Protein AF-A0A8J7EW42-F1 (afdb_monomer)

Nearest PDB structures (foldseek):
  3hhg-assembly1_D  TM=4.498E-01  e=1.219E+00  Neisseria meningitidis serogroup B
  3fzv-assembly1_D  TM=4.954E-01  e=1.942E+00  Pseudomonas aeruginosa PAO1
  9f14-assembly1_A  TM=4.252E-01  e=2.371E+00  Klebsiella aerogenes

pLDDT: mean 79.99, std 15.06, range [45.47, 96.44]

Solvent-accessible surface area (backbone atoms only — not comparable to full-atom values): 6664 Å² total; per-residue (Å²): 137,88,84,80,93,79,85,86,81,84,78,79,79,78,72,77,62,63,64,55,55,56,52,50,64,54,47,54,58,51,54,50,52,51,54,52,51,59,70,68,69,61,72,55,47,78,39,38,33,44,69,36,57,81,49,44,73,67,44,49,66,53,50,55,53,49,32,72,75,35,76,49,43,40,79,44,54,41,52,83,73,66,82,50,92,25,79,46,72,68,52,48,50,51,53,46,52,52,27,42,76,71,74,55,56,63,77,38,114

Radius of gyration: 32.05 Å; Cα contacts (8 Å, |Δi|>4): 81; chains: 1; bounding box: 70×50×89 Å

Structure (mmCIF, N/CA/C/O backbone):
data_AF-A0A8J7EW42-F1
#
_entry.id   AF-A0A8J7EW42-F1
#
loop_
_atom_site.group_PDB
_atom_site.id
_atom_site.type_symbol
_atom_site.label_atom_id
_atom_site.label_alt_id
_atom_site.label_comp_id
_atom_site.label_asym_id
_atom_site.label_entity_id
_atom_site.label_seq_id
_atom_site.pdbx_PDB_ins_code
_atom_site.Cartn_x
_atom_site.Cartn_y
_atom_site.Cartn_z
_atom_site.occupancy
_atom_site.B_iso_or_equiv
_atom_site.auth_seq_id
_atom_site.auth_comp_id
_atom_site.auth_asym_id
_atom_site.auth_atom_id
_atom_site.pdbx_PDB_model_num
ATOM 1 N N . MET A 1 1 ? -54.937 32.436 71.302 1.00 48.06 1 MET A N 1
ATOM 2 C CA . MET A 1 1 ? -55.699 32.211 70.056 1.00 48.06 1 MET A CA 1
ATOM 3 C C . MET A 1 1 ? -54.937 32.926 68.952 1.00 48.06 1 MET A C 1
ATOM 5 O O . MET A 1 1 ? -54.630 34.089 69.142 1.00 48.06 1 MET A O 1
ATOM 9 N N . MET A 1 2 ? -54.611 32.206 67.874 1.00 45.47 2 MET A N 1
ATOM 10 C CA . MET A 1 2 ? -53.979 32.681 66.629 1.00 45.47 2 MET A CA 1
ATOM 11 C C . MET A 1 2 ? -52.513 33.145 66.690 1.00 45.47 2 MET A C 1
ATOM 13 O O . MET A 1 2 ? -52.233 34.325 66.834 1.00 45.47 2 MET A O 1
ATOM 17 N N . GLU A 1 3 ? -51.589 32.225 66.394 1.00 45.66 3 GLU A N 1
ATOM 18 C CA . GLU A 1 3 ? -50.329 32.577 65.726 1.00 45.66 3 GLU A CA 1
ATOM 19 C C . GLU A 1 3 ? -50.176 31.698 64.475 1.00 45.66 3 GLU A C 1
ATOM 21 O O . GLU A 1 3 ? -50.164 30.467 64.533 1.00 45.66 3 GLU A O 1
ATOM 26 N N . ASN A 1 4 ? -50.231 32.353 63.315 1.00 53.38 4 ASN A N 1
ATOM 27 C CA . ASN A 1 4 ? -50.565 31.769 62.020 1.00 53.38 4 ASN A CA 1
ATOM 28 C C . ASN A 1 4 ? -49.310 31.663 61.124 1.00 53.38 4 ASN A C 1
ATOM 30 O O . ASN A 1 4 ? -48.813 32.641 60.580 1.00 53.38 4 ASN A O 1
ATOM 34 N N . ARG A 1 5 ? -48.843 30.429 60.918 1.00 56.69 5 ARG A N 1
ATOM 35 C CA . ARG A 1 5 ? -48.847 29.758 59.600 1.00 56.69 5 ARG A CA 1
ATOM 36 C C . ARG A 1 5 ? -48.187 30.414 58.365 1.00 56.69 5 ARG A C 1
ATOM 38 O O . ARG A 1 5 ? -48.632 30.131 57.257 1.00 56.69 5 ARG A O 1
ATOM 45 N N . HIS A 1 6 ? -47.094 31.175 58.481 1.00 52.81 6 HIS A N 1
ATOM 46 C CA . HIS A 1 6 ? -46.461 31.785 57.287 1.00 52.81 6 HIS A CA 1
ATOM 47 C C . HIS A 1 6 ? -45.041 31.346 56.894 1.00 52.81 6 HIS A C 1
ATOM 49 O O . HIS A 1 6 ? -44.479 31.919 55.964 1.00 52.81 6 HIS A O 1
ATOM 55 N N . ARG A 1 7 ? -44.452 30.303 57.497 1.00 51.31 7 ARG A N 1
ATOM 56 C CA . ARG A 1 7 ? -43.001 30.054 57.331 1.00 51.31 7 ARG A CA 1
ATOM 57 C C . ARG A 1 7 ? -42.541 28.811 56.555 1.00 51.31 7 ARG A C 1
ATOM 59 O O . ARG A 1 7 ? -41.350 28.529 56.575 1.00 51.31 7 ARG A O 1
ATOM 66 N N . SER A 1 8 ? -43.413 28.098 55.837 1.00 52.38 8 SER A N 1
ATOM 67 C CA . SER A 1 8 ? -43.053 26.762 55.302 1.00 52.38 8 SER A CA 1
ATOM 68 C C . SER A 1 8 ? -43.078 26.586 53.778 1.00 52.38 8 SER A C 1
ATOM 70 O O . SER A 1 8 ? -43.232 25.458 53.320 1.00 52.38 8 SER A O 1
ATOM 72 N N . ARG A 1 9 ? -42.946 27.639 52.955 1.00 52.09 9 ARG A N 1
ATOM 73 C CA . ARG A 1 9 ? -43.036 27.478 51.481 1.00 52.09 9 ARG A CA 1
ATOM 74 C C . ARG A 1 9 ? -41.822 27.884 50.642 1.00 52.09 9 ARG A C 1
ATOM 76 O O . ARG A 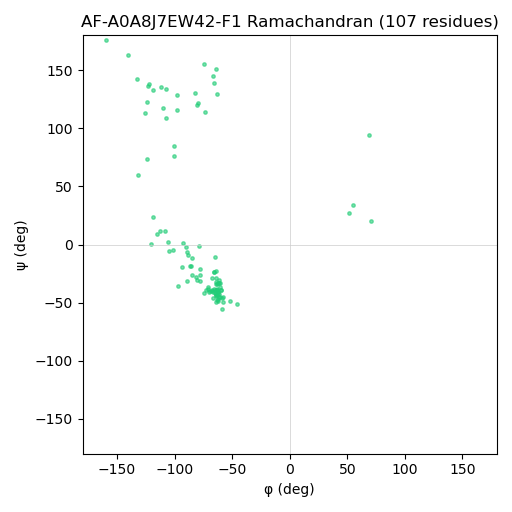1 9 ? -41.868 27.695 49.434 1.00 52.09 9 ARG A O 1
ATOM 83 N N . THR A 1 10 ? -40.722 28.358 51.220 1.00 50.91 10 THR A N 1
ATOM 84 C CA . THR A 1 10 ? -39.614 28.924 50.418 1.00 50.91 10 THR A CA 1
ATOM 85 C C . THR A 1 10 ? -38.358 28.057 50.274 1.00 50.91 10 THR A C 1
ATOM 87 O O . THR A 1 10 ? -37.432 28.486 49.600 1.00 50.91 10 THR A O 1
ATOM 90 N N . ILE A 1 11 ? -38.298 26.833 50.817 1.00 51.31 11 ILE A N 1
ATOM 91 C CA . ILE A 1 11 ? -37.043 26.035 50.818 1.00 51.31 11 ILE A CA 1
ATOM 92 C C . ILE A 1 11 ? -37.037 24.880 49.789 1.00 51.31 11 ILE A C 1
ATOM 94 O O . ILE A 1 11 ? -36.014 24.239 49.564 1.00 51.31 11 ILE A O 1
ATOM 98 N N . GLN A 1 12 ? -38.141 24.605 49.088 1.00 51.78 12 GLN A N 1
ATOM 99 C CA . GLN A 1 12 ? -38.255 23.372 48.289 1.00 51.78 12 GLN A CA 1
ATOM 100 C C . GLN A 1 12 ? -37.786 23.444 46.823 1.00 51.78 12 GLN A C 1
ATOM 102 O O . GLN A 1 12 ? -37.786 22.420 46.142 1.00 51.78 12 GLN A O 1
ATOM 107 N N . SER A 1 13 ? -37.339 24.594 46.314 1.00 50.38 13 SER A N 1
ATOM 108 C CA . SER A 1 13 ? -36.933 24.738 44.903 1.00 50.38 13 SER A CA 1
ATOM 109 C C . SER A 1 13 ? -35.452 24.434 44.617 1.00 50.38 13 SER A C 1
ATOM 111 O O . SER A 1 13 ? -35.065 24.355 43.454 1.00 50.38 13 SER A O 1
ATOM 113 N N . GLY A 1 14 ? -34.617 24.193 45.636 1.00 49.22 14 GLY A N 1
ATOM 114 C CA . GLY A 1 14 ? -33.166 24.005 45.464 1.00 49.22 14 GLY A CA 1
ATOM 115 C C . GLY A 1 14 ? -32.690 22.588 45.099 1.00 49.22 14 GLY A C 1
ATOM 116 O O . GLY A 1 14 ? -31.528 22.411 44.744 1.00 49.22 14 GLY A O 1
ATOM 117 N N . CYS A 1 15 ? -33.546 21.560 45.176 1.00 49.69 15 CYS A N 1
ATOM 118 C CA . CYS A 1 15 ? -33.122 20.153 45.041 1.00 49.69 15 CYS A CA 1
ATOM 119 C C . CYS A 1 15 ? -33.535 19.451 43.735 1.00 49.69 15 CYS A C 1
ATOM 121 O O . CYS A 1 15 ? -33.365 18.239 43.629 1.00 49.69 15 CYS A O 1
ATOM 123 N N . LYS A 1 16 ? -34.032 20.167 42.716 1.00 54.69 16 LYS A N 1
ATOM 124 C CA . LYS A 1 16 ? -34.462 19.533 41.451 1.00 54.69 16 LYS A CA 1
ATOM 125 C C . LYS A 1 16 ? -33.334 19.339 40.419 1.00 54.69 16 LYS A C 1
ATOM 127 O O . LYS A 1 16 ? -33.443 18.463 39.569 1.00 54.69 16 LYS A O 1
ATOM 132 N N . ASN A 1 17 ? -32.209 20.053 40.548 1.00 56.84 17 ASN A N 1
ATOM 133 C CA . ASN A 1 17 ? -31.119 20.025 39.552 1.00 56.84 17 ASN A CA 1
ATOM 134 C C . ASN A 1 17 ? -29.908 19.149 39.934 1.00 56.84 17 ASN A C 1
ATOM 136 O O . ASN A 1 17 ? -29.001 18.963 39.126 1.00 56.84 17 ASN A O 1
ATOM 140 N N . ARG A 1 18 ? -29.870 18.568 41.142 1.00 59.78 18 ARG A N 1
ATOM 141 C CA . ARG A 1 18 ? -28.687 17.826 41.632 1.00 59.78 18 ARG A CA 1
ATOM 142 C C . ARG A 1 18 ? -28.556 16.415 41.041 1.00 59.78 18 ARG A C 1
ATOM 144 O O . ARG A 1 18 ? -27.445 15.906 40.922 1.00 59.78 18 ARG A O 1
ATOM 151 N N . GLY A 1 19 ? -29.674 15.801 40.641 1.00 64.94 19 GLY A N 1
ATOM 152 C CA . GLY A 1 19 ? -29.685 14.503 39.952 1.00 64.94 19 GLY A CA 1
ATOM 153 C C . GLY A 1 19 ? -29.146 14.586 38.522 1.00 64.94 19 GLY A C 1
ATOM 154 O O . GLY A 1 19 ? -28.400 13.710 38.096 1.00 64.94 19 GLY A O 1
ATOM 155 N N . TRP A 1 20 ? -29.439 15.684 37.820 1.00 70.06 20 TRP A N 1
ATOM 156 C CA . TRP A 1 20 ? -28.979 15.915 36.448 1.00 70.06 20 TRP A CA 1
ATOM 157 C C . TRP A 1 20 ? -27.461 16.074 36.356 1.00 70.06 20 TRP A C 1
ATOM 159 O O . TRP A 1 20 ? -26.853 15.521 35.449 1.00 70.06 20 TRP A O 1
ATOM 169 N N . ILE A 1 21 ? -26.830 16.735 37.332 1.00 76.56 21 ILE A N 1
ATOM 170 C CA . ILE A 1 21 ? -25.364 16.891 37.380 1.00 76.56 21 ILE A CA 1
ATOM 171 C C . ILE A 1 21 ? -24.666 15.529 37.531 1.00 76.56 21 ILE A C 1
ATOM 173 O O . ILE A 1 21 ? -23.639 15.287 36.901 1.00 76.56 21 ILE A O 1
ATOM 177 N N . ARG A 1 22 ? -25.241 14.610 38.321 1.00 75.75 22 ARG A N 1
ATOM 178 C CA . ARG A 1 22 ? -24.711 13.242 38.472 1.00 75.75 22 ARG A CA 1
ATOM 179 C C . ARG A 1 22 ? -24.844 12.430 37.186 1.00 75.75 22 ARG A C 1
ATOM 181 O O . ARG A 1 22 ? -23.934 11.688 36.843 1.00 75.75 22 ARG A O 1
ATOM 188 N N . LEU A 1 23 ? -25.958 12.595 36.476 1.00 77.31 23 LEU A N 1
ATOM 189 C CA . LEU A 1 23 ? -26.226 11.903 35.216 1.00 77.31 23 LEU A CA 1
ATOM 190 C C . LEU A 1 23 ? -25.318 12.422 34.089 1.00 77.31 23 LEU A C 1
ATOM 192 O O . LEU A 1 23 ? -24.747 11.632 33.343 1.00 77.31 23 LEU A O 1
ATOM 196 N N . LEU A 1 24 ? -25.098 13.740 34.032 1.00 79.12 24 LEU A N 1
ATOM 197 C CA . LEU A 1 24 ? -24.177 14.375 33.086 1.00 79.12 24 LEU A CA 1
ATOM 198 C C . LEU A 1 24 ? -22.720 13.948 33.334 1.00 79.12 24 LEU A C 1
ATOM 200 O O . LEU A 1 24 ? -21.996 13.643 32.390 1.00 79.12 24 LEU A O 1
ATOM 204 N N . GLY A 1 25 ? -22.312 13.866 34.606 1.00 83.00 25 GLY A N 1
ATOM 205 C CA . GLY A 1 25 ? -20.977 13.409 35.001 1.00 83.00 25 GLY A CA 1
ATOM 206 C C . GLY A 1 25 ? -20.681 11.950 34.636 1.00 83.00 25 GLY A C 1
ATOM 207 O O . GLY A 1 25 ? -19.518 11.598 34.483 1.00 83.00 25 GLY A O 1
ATOM 208 N N . LEU A 1 26 ? -21.712 11.119 34.454 1.00 82.31 26 LEU A N 1
ATOM 209 C CA . LEU A 1 26 ? -21.590 9.725 34.008 1.00 82.31 26 LEU A CA 1
ATOM 210 C C . LEU A 1 26 ? -21.621 9.603 32.474 1.00 82.31 26 LEU A C 1
ATOM 212 O O . LEU A 1 26 ? -20.958 8.742 31.903 1.00 82.31 26 LEU A O 1
ATOM 216 N N . LEU A 1 27 ? -22.340 10.502 31.800 1.00 84.19 27 LEU A N 1
ATOM 217 C CA . LEU A 1 27 ? -22.447 10.550 30.339 1.00 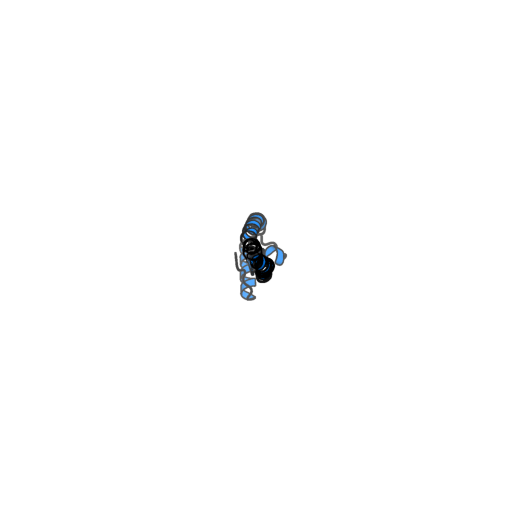84.19 27 LEU A CA 1
ATOM 218 C C . LEU A 1 27 ? -21.140 10.971 29.657 1.00 84.19 27 LEU A C 1
ATOM 220 O O . LEU A 1 27 ? -20.781 10.403 28.630 1.00 84.19 27 LEU A O 1
ATOM 224 N N . ILE A 1 28 ? -20.412 11.936 30.225 1.00 85.25 28 ILE A N 1
ATOM 225 C CA . ILE A 1 28 ? -19.144 12.424 29.659 1.00 85.25 28 ILE A CA 1
ATOM 226 C C . ILE A 1 28 ? -18.093 11.307 29.525 1.00 85.25 28 ILE A C 1
ATOM 228 O O . ILE A 1 28 ? -17.628 11.090 28.405 1.00 85.25 28 ILE A O 1
ATOM 232 N N . PRO A 1 29 ? -17.720 10.566 30.592 1.00 85.81 29 PRO A N 1
ATOM 233 C CA . PRO A 1 29 ? -16.749 9.485 30.463 1.00 85.81 29 PRO A CA 1
ATOM 234 C C . PRO A 1 29 ? -17.275 8.367 29.563 1.00 85.81 29 PRO A C 1
ATOM 236 O O . PRO A 1 29 ? -16.500 7.812 28.798 1.00 85.81 29 PRO A O 1
ATOM 239 N N . PHE A 1 30 ? -18.584 8.093 29.568 1.00 84.94 30 PHE A N 1
ATOM 240 C CA . PHE A 1 30 ? -19.191 7.093 28.689 1.00 84.94 30 PHE A CA 1
ATOM 241 C C . PHE A 1 30 ? -19.027 7.440 27.200 1.00 84.94 30 PHE A C 1
ATOM 243 O O . PHE A 1 30 ? -18.583 6.608 26.410 1.00 84.94 30 PHE A O 1
ATOM 250 N N . VAL A 1 31 ? -19.311 8.687 26.813 1.00 85.94 31 VAL A N 1
ATOM 251 C CA . VAL A 1 31 ? -19.105 9.162 25.435 1.00 85.94 31 VAL A CA 1
ATOM 252 C C . VAL A 1 31 ? -17.615 9.165 25.074 1.00 85.94 31 VAL A C 1
ATOM 254 O O . VAL A 1 31 ? -17.257 8.772 23.961 1.00 85.94 31 VAL A O 1
ATOM 257 N N . LEU A 1 32 ? -16.738 9.551 26.008 1.00 84.19 32 LEU A N 1
ATOM 258 C CA . LEU A 1 32 ? -15.287 9.532 25.804 1.00 84.19 32 LEU A CA 1
ATOM 259 C C . LEU A 1 32 ? -14.765 8.103 25.569 1.00 84.19 32 LEU A C 1
ATOM 261 O O . LEU A 1 32 ? -13.988 7.874 24.645 1.00 84.19 32 LEU A O 1
ATOM 265 N N . SER A 1 33 ? -15.241 7.130 26.352 1.00 83.00 33 SER A N 1
ATOM 266 C CA . SER A 1 33 ? -14.897 5.712 26.209 1.00 83.00 33 SER A CA 1
ATOM 267 C C . SER A 1 33 ? -15.334 5.144 24.861 1.00 83.00 33 SER A C 1
ATOM 269 O O . SER A 1 33 ? -14.565 4.418 24.238 1.00 83.00 33 SER A O 1
ATOM 271 N N . ILE A 1 34 ? -16.522 5.509 24.365 1.00 79.50 34 ILE A N 1
ATOM 272 C CA . ILE A 1 34 ? -16.987 5.086 23.033 1.00 79.50 34 ILE A CA 1
ATOM 273 C C . ILE A 1 34 ? -16.079 5.652 21.934 1.00 79.50 34 ILE A C 1
ATOM 275 O O . ILE A 1 34 ? -15.700 4.925 21.019 1.00 79.50 34 ILE A O 1
ATOM 279 N N . LYS A 1 35 ? -15.684 6.929 22.021 1.00 77.81 35 LYS A N 1
ATOM 280 C CA . LYS A 1 35 ? -14.772 7.542 21.038 1.00 77.81 35 LYS A CA 1
ATOM 281 C C . LYS A 1 35 ? -13.394 6.876 21.029 1.00 77.81 35 LYS A C 1
ATOM 283 O O . LYS A 1 35 ? -12.846 6.652 19.954 1.00 77.81 35 LYS A O 1
ATOM 288 N N . LEU A 1 36 ? -12.872 6.515 22.201 1.00 75.81 36 LEU A N 1
ATOM 289 C CA . LEU A 1 36 ? -11.604 5.792 22.330 1.00 75.81 36 LEU A CA 1
ATOM 290 C C . LEU A 1 36 ? -11.692 4.360 21.781 1.00 75.81 36 LEU A C 1
ATOM 292 O O . LEU A 1 36 ? -10.774 3.918 21.098 1.00 75.81 36 LEU A O 1
ATOM 296 N N . LEU A 1 37 ? -12.802 3.655 22.017 1.00 67.56 37 LEU A N 1
ATOM 297 C CA . LEU A 1 37 ? -13.029 2.313 21.467 1.00 67.56 37 LEU A CA 1
ATOM 298 C C . LEU A 1 37 ? -13.104 2.325 19.934 1.00 67.56 37 LEU A C 1
ATOM 300 O O . LEU A 1 37 ? -12.482 1.487 19.286 1.00 67.56 37 LEU A O 1
ATOM 304 N N . VAL A 1 38 ? -13.797 3.308 19.349 1.00 66.06 38 VAL A N 1
ATOM 305 C CA . VAL A 1 38 ? -13.862 3.475 17.886 1.00 66.06 38 VAL A CA 1
ATOM 306 C C . VAL A 1 38 ? -12.473 3.746 17.301 1.00 66.06 38 VAL A C 1
ATOM 308 O 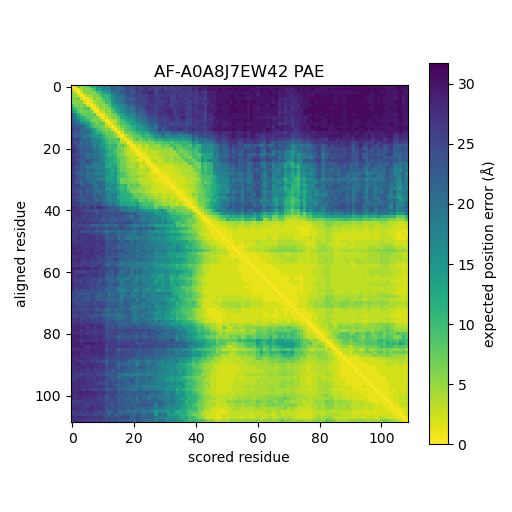O . VAL A 1 38 ? -12.118 3.140 16.294 1.00 66.06 38 VAL A O 1
ATOM 311 N N . ALA A 1 39 ? -11.657 4.575 17.959 1.00 64.25 39 ALA A N 1
ATOM 312 C CA . ALA A 1 39 ? -10.289 4.862 17.524 1.00 64.25 39 ALA A CA 1
ATOM 313 C C . ALA A 1 39 ? -9.343 3.646 17.604 1.00 64.25 39 ALA A C 1
ATOM 315 O O . ALA A 1 39 ? -8.347 3.604 16.890 1.00 64.25 39 ALA A O 1
ATOM 316 N N . CYS A 1 40 ? -9.642 2.660 18.455 1.00 61.69 40 CYS A N 1
ATOM 317 C CA . CYS A 1 40 ? -8.788 1.488 18.666 1.00 61.69 40 CYS A CA 1
ATOM 318 C C . CYS A 1 40 ? -9.170 0.283 17.784 1.00 61.69 40 CYS A C 1
ATOM 320 O O . CYS A 1 40 ? -8.358 -0.614 17.586 1.00 61.69 40 CYS A O 1
ATOM 322 N N . SER A 1 41 ? -10.394 0.248 17.245 1.00 61.94 41 SER A N 1
ATOM 323 C CA . SER A 1 41 ? -10.907 -0.923 16.511 1.00 61.94 41 SER A CA 1
ATOM 324 C C . SER A 1 41 ? -10.594 -0.952 15.012 1.00 61.94 41 SER A C 1
ATOM 326 O O . SER A 1 41 ? -10.829 -1.969 14.368 1.00 61.94 41 SER A O 1
ATOM 328 N N . SER A 1 42 ? -10.067 0.135 14.443 1.00 66.69 42 SER A N 1
ATOM 329 C CA . SER A 1 42 ? -9.812 0.213 13.004 1.00 66.69 42 SER A CA 1
ATOM 330 C C . SER A 1 42 ? -8.340 -0.038 12.698 1.00 66.69 42 SER A C 1
ATOM 332 O O . SER A 1 42 ? -7.561 0.903 12.555 1.00 66.69 42 SER A O 1
ATOM 334 N N . GLN A 1 43 ? -7.955 -1.309 12.587 1.00 73.25 43 GLN A N 1
ATOM 335 C CA . GLN A 1 43 ? -6.684 -1.650 11.953 1.00 73.25 43 GLN A CA 1
ATOM 336 C C . GLN A 1 43 ? -6.739 -1.210 10.483 1.00 73.25 43 GLN A C 1
ATOM 338 O O . GLN A 1 43 ? -7.733 -1.495 9.811 1.00 73.25 43 GLN A O 1
ATOM 343 N N . PRO A 1 44 ? -5.733 -0.470 9.994 1.00 81.25 44 PRO A N 1
ATOM 344 C CA . PRO A 1 44 ? -5.729 -0.032 8.613 1.00 81.25 44 PRO A CA 1
ATOM 345 C C . PRO A 1 44 ? -5.609 -1.231 7.667 1.00 81.25 44 PRO A C 1
ATOM 347 O O . PRO A 1 44 ? -4.845 -2.159 7.925 1.00 81.25 44 PRO A O 1
ATOM 350 N N . VAL A 1 45 ? -6.367 -1.197 6.576 1.00 89.06 45 VAL A N 1
ATOM 351 C CA . VAL A 1 45 ? -6.248 -2.139 5.463 1.00 89.06 45 VAL A CA 1
ATOM 352 C C . VAL A 1 45 ? -5.084 -1.679 4.591 1.00 89.06 45 VAL A C 1
ATOM 354 O O . VAL A 1 45 ? -5.123 -0.560 4.079 1.00 89.06 45 VAL A O 1
ATOM 357 N N . SER A 1 46 ? -4.063 -2.520 4.433 1.00 91.81 46 SER A N 1
ATOM 358 C CA . SER A 1 46 ? -2.976 -2.281 3.478 1.00 91.81 46 SER A CA 1
ATOM 359 C C . SER A 1 46 ? -3.403 -2.724 2.080 1.00 91.81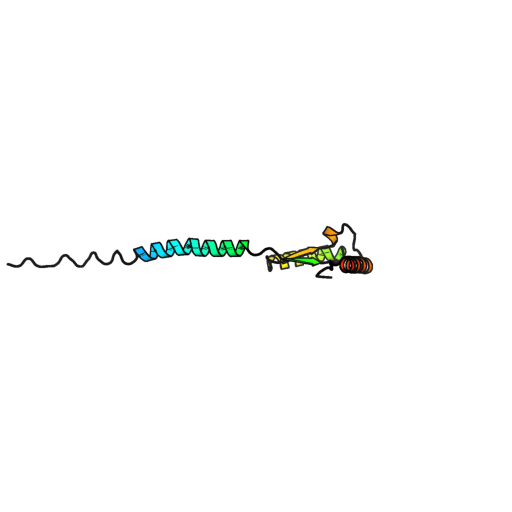 46 SER A C 1
ATOM 361 O O . SER A 1 46 ? -3.891 -3.839 1.910 1.00 91.81 46 SER A O 1
ATOM 363 N N . LEU A 1 47 ? -3.213 -1.846 1.100 1.00 93.00 47 LEU A N 1
ATOM 364 C CA . LEU A 1 47 ? -3.345 -2.104 -0.329 1.00 93.00 47 LEU A CA 1
ATOM 365 C C . LEU A 1 47 ? -1.963 -2.021 -0.961 1.00 93.00 47 LEU A C 1
ATOM 367 O O . LEU A 1 47 ? -1.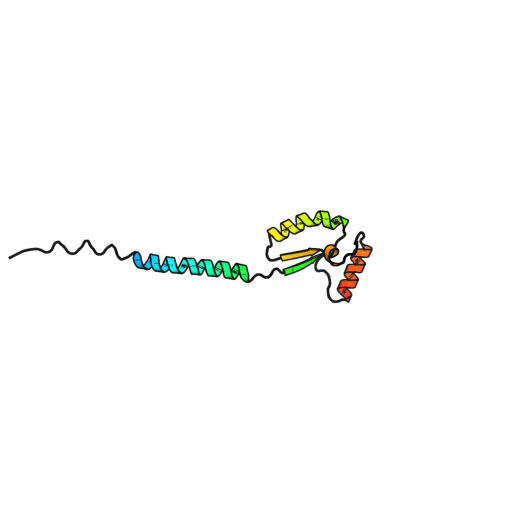207 -1.093 -0.685 1.00 93.00 47 LEU A O 1
ATOM 371 N N . SER A 1 48 ? -1.652 -2.968 -1.825 1.00 93.62 48 SER A N 1
ATOM 372 C CA . SER A 1 48 ? -0.373 -3.044 -2.518 1.00 93.62 48 SER A CA 1
ATOM 373 C C . SER A 1 48 ? -0.475 -2.442 -3.922 1.00 93.62 48 SER A C 1
ATOM 375 O O . SER A 1 48 ? -1.379 -2.774 -4.689 1.00 93.62 48 SER A O 1
ATOM 377 N N . LEU A 1 49 ? 0.439 -1.532 -4.254 1.00 93.38 49 LEU A N 1
ATOM 378 C CA . LEU A 1 49 ? 0.470 -0.798 -5.520 1.00 93.38 49 LEU A CA 1
ATOM 379 C C . LEU A 1 49 ? 1.817 -1.014 -6.203 1.00 93.38 49 LEU A C 1
ATOM 381 O O . LEU A 1 49 ? 2.851 -0.691 -5.625 1.00 93.38 49 LEU A O 1
ATOM 385 N N . VAL A 1 50 ? 1.806 -1.522 -7.431 1.00 91.88 50 VAL A N 1
ATOM 386 C CA . VAL A 1 50 ? 3.004 -1.619 -8.275 1.00 91.88 50 VAL A CA 1
ATOM 387 C C . VAL A 1 50 ? 2.923 -0.579 -9.386 1.00 91.88 50 VAL A C 1
ATOM 389 O O . VAL A 1 50 ? 1.876 -0.419 -9.996 1.00 91.88 50 VAL A O 1
ATOM 392 N N . LEU A 1 51 ? 4.006 0.153 -9.628 1.00 91.31 51 LEU A N 1
ATOM 393 C CA . LEU A 1 51 ? 4.094 1.194 -10.658 1.00 91.31 51 LEU A CA 1
ATOM 394 C C . LEU A 1 51 ? 5.566 1.450 -11.001 1.00 91.31 51 LEU A C 1
ATOM 396 O O . LEU A 1 51 ? 6.445 0.844 -10.390 1.00 91.31 51 LEU A O 1
ATOM 400 N N . SER A 1 52 ? 5.863 2.305 -11.983 1.00 90.75 52 SER A N 1
ATOM 401 C CA . SER A 1 52 ? 7.268 2.584 -12.313 1.00 90.75 52 SER A CA 1
ATOM 402 C C . SER A 1 52 ? 7.953 3.487 -11.281 1.00 90.75 52 SER A C 1
ATOM 404 O O . SER A 1 52 ? 7.302 4.306 -10.626 1.00 90.75 52 SER A O 1
ATOM 406 N N . ASP A 1 53 ? 9.280 3.418 -11.167 1.00 87.31 53 ASP A N 1
ATOM 407 C CA . ASP A 1 53 ? 10.036 4.314 -10.274 1.00 87.31 53 ASP A CA 1
ATOM 408 C C . ASP A 1 53 ? 9.830 5.787 -10.638 1.00 87.31 53 ASP A C 1
ATOM 410 O O . ASP A 1 53 ? 9.590 6.629 -9.771 1.00 87.31 53 ASP A O 1
ATOM 414 N N . ASN A 1 54 ? 9.786 6.085 -11.938 1.00 86.38 54 ASN A N 1
ATOM 415 C CA . ASN A 1 54 ? 9.494 7.426 -12.448 1.00 86.38 54 ASN A CA 1
ATOM 416 C C . ASN A 1 54 ? 8.101 7.932 -12.037 1.00 86.38 54 ASN A C 1
ATOM 418 O O . ASN A 1 54 ? 7.899 9.130 -11.836 1.00 86.38 54 ASN A O 1
ATOM 422 N N . GLU A 1 55 ? 7.124 7.035 -11.925 1.00 88.88 55 GLU A N 1
ATOM 423 C CA . GLU A 1 55 ? 5.770 7.379 -11.497 1.00 88.88 55 GLU A CA 1
ATOM 424 C C . GLU A 1 55 ? 5.661 7.484 -9.974 1.00 88.88 55 GLU A C 1
ATOM 426 O O . GLU A 1 55 ? 4.855 8.273 -9.476 1.00 88.88 55 GLU A O 1
ATOM 431 N N . THR A 1 56 ? 6.490 6.757 -9.224 1.00 89.38 56 THR A N 1
ATOM 432 C CA . THR A 1 56 ? 6.451 6.723 -7.754 1.00 89.38 56 THR A CA 1
ATOM 433 C C . THR A 1 56 ? 6.487 8.124 -7.155 1.00 89.38 56 THR A C 1
ATOM 435 O O . THR A 1 56 ? 5.643 8.470 -6.324 1.00 89.38 56 THR A O 1
ATOM 438 N N . ASP A 1 57 ? 7.411 8.967 -7.614 1.00 88.75 57 ASP A N 1
ATOM 439 C CA . ASP A 1 57 ? 7.560 10.335 -7.114 1.00 88.75 57 ASP A CA 1
ATOM 440 C C . ASP A 1 57 ? 6.329 11.206 -7.388 1.00 88.75 57 ASP A C 1
ATOM 442 O O . ASP A 1 57 ? 5.958 12.053 -6.569 1.00 88.75 57 ASP A O 1
ATOM 446 N N . TYR A 1 58 ? 5.655 10.970 -8.515 1.00 91.44 58 TYR A N 1
ATOM 447 C CA . TYR A 1 58 ? 4.422 11.664 -8.867 1.00 91.44 58 TYR A CA 1
ATOM 448 C C . TYR A 1 58 ? 3.235 11.202 -8.010 1.00 91.44 58 TYR A C 1
ATOM 450 O O . TYR A 1 58 ? 2.412 12.018 -7.585 1.00 91.44 58 TYR A O 1
ATOM 458 N N . TRP A 1 59 ? 3.152 9.903 -7.716 1.00 93.62 59 TRP A N 1
ATOM 459 C CA . TRP A 1 59 ? 2.040 9.313 -6.971 1.00 93.62 59 TRP A CA 1
ATOM 460 C C . TRP A 1 59 ? 2.150 9.487 -5.456 1.00 93.62 59 TRP A C 1
ATOM 462 O O . TRP A 1 59 ? 1.120 9.639 -4.798 1.00 93.62 59 TRP A O 1
ATOM 472 N N . ARG A 1 60 ? 3.359 9.551 -4.882 1.00 93.19 60 ARG A N 1
ATOM 473 C CA . ARG A 1 60 ? 3.586 9.759 -3.435 1.00 93.19 60 ARG A CA 1
ATOM 474 C C . ARG A 1 60 ? 2.731 10.878 -2.811 1.00 93.19 60 ARG A C 1
ATOM 476 O O . ARG A 1 60 ? 2.057 10.609 -1.811 1.00 93.19 60 ARG A O 1
ATOM 483 N N . PRO A 1 61 ? 2.683 12.116 -3.347 1.00 95.50 61 PRO A N 1
ATOM 484 C CA . PRO A 1 61 ? 1.851 13.169 -2.763 1.00 95.50 61 PRO A CA 1
ATOM 485 C C . PRO A 1 61 ? 0.345 12.898 -2.891 1.00 95.50 61 PRO A C 1
ATOM 487 O O . PRO A 1 61 ? -0.424 13.369 -2.051 1.00 95.50 61 PRO A O 1
ATOM 490 N N . LEU A 1 62 ? -0.095 12.166 -3.9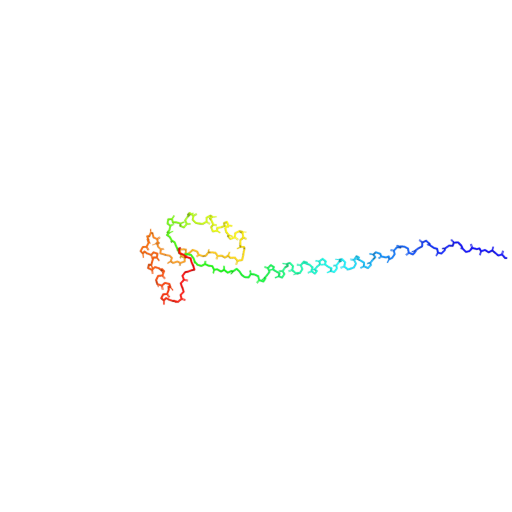19 1.00 95.56 62 LEU A N 1
ATOM 491 C CA . LEU A 1 62 ? -1.500 11.790 -4.109 1.00 95.56 62 LEU A CA 1
ATOM 492 C C . LEU A 1 62 ? -1.910 10.684 -3.133 1.00 95.56 62 LEU A C 1
ATOM 494 O O . LEU A 1 62 ? -2.965 10.783 -2.509 1.00 95.56 62 LEU A O 1
ATOM 498 N N . ILE A 1 63 ? -1.041 9.692 -2.934 1.00 95.12 63 ILE A N 1
ATOM 499 C CA . ILE A 1 63 ? -1.200 8.638 -1.928 1.00 95.12 63 ILE A CA 1
ATOM 500 C C . ILE A 1 63 ? -1.316 9.262 -0.536 1.00 95.12 63 ILE A C 1
ATOM 502 O O . ILE A 1 63 ? -2.275 8.989 0.181 1.00 95.12 63 ILE 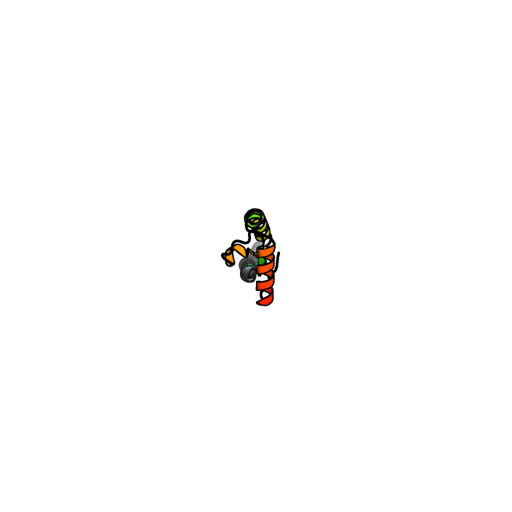A O 1
ATOM 506 N N . ALA A 1 64 ? -0.412 10.178 -0.177 1.00 94.81 64 ALA A N 1
ATOM 507 C CA . ALA A 1 64 ? -0.459 10.853 1.119 1.00 94.81 64 ALA A CA 1
ATOM 508 C C . ALA A 1 64 ? -1.770 11.636 1.333 1.00 94.81 64 ALA A C 1
ATOM 510 O O . ALA A 1 64 ? -2.335 11.625 2.428 1.00 94.81 64 ALA A O 1
ATOM 511 N N . GLN A 1 65 ? -2.282 12.299 0.290 1.00 96.44 65 GLN A N 1
ATOM 512 C CA . GLN A 1 65 ? -3.575 12.990 0.344 1.00 96.44 65 GLN A CA 1
ATOM 513 C C . GLN A 1 65 ? -4.749 12.020 0.499 1.00 96.44 65 GLN A C 1
ATOM 515 O O . GLN A 1 65 ? -5.673 12.301 1.263 1.00 96.44 65 GLN A O 1
ATOM 520 N N . PHE A 1 66 ? -4.709 10.887 -0.200 1.00 95.44 66 PHE A N 1
ATOM 521 C CA . PHE A 1 66 ? -5.717 9.841 -0.094 1.00 95.44 66 PHE A CA 1
ATOM 522 C C . PHE A 1 66 ? -5.740 9.230 1.315 1.00 95.44 66 PHE A C 1
ATOM 524 O O . PHE A 1 66 ? -6.793 9.199 1.948 1.00 95.44 66 PHE A O 1
ATOM 531 N N . GLU A 1 67 ? -4.589 8.838 1.863 1.00 94.81 67 GLU A N 1
ATOM 532 C CA . GLU A 1 67 ? -4.497 8.276 3.218 1.00 94.81 67 GLU A CA 1
ATOM 533 C C . GLU A 1 67 ? -4.938 9.270 4.302 1.00 94.81 67 GLU A C 1
ATOM 535 O O . GLU A 1 67 ? -5.536 8.880 5.306 1.00 94.81 67 GLU A O 1
ATOM 540 N N . ALA A 1 68 ? -4.701 10.571 4.099 1.00 93.81 68 ALA A N 1
ATOM 541 C CA . ALA A 1 68 ? -5.186 11.603 5.013 1.00 93.81 68 ALA A CA 1
ATOM 542 C C . ALA A 1 68 ? -6.725 11.679 5.053 1.00 93.81 68 ALA A C 1
ATOM 544 O O . ALA A 1 68 ? -7.302 11.987 6.098 1.00 93.81 68 ALA A O 1
ATOM 545 N N . GLN A 1 69 ? -7.393 11.393 3.932 1.00 95.06 69 GLN A N 1
ATOM 546 C CA . GLN A 1 69 ? -8.858 11.348 3.832 1.00 95.06 69 GLN A CA 1
ATOM 547 C C . GLN A 1 69 ? -9.428 9.987 4.256 1.00 95.06 69 GLN A C 1
ATOM 549 O O . GLN A 1 69 ? -10.564 9.907 4.730 1.00 95.06 69 GLN A O 1
ATOM 554 N N . HIS A 1 70 ? -8.627 8.929 4.134 1.00 93.06 70 HIS A N 1
ATOM 555 C CA . HIS A 1 70 ? -8.993 7.549 4.423 1.00 93.06 70 HIS A CA 1
ATOM 556 C C . HIS A 1 70 ? -8.026 6.935 5.449 1.00 93.06 70 HIS A C 1
ATOM 558 O O . HIS A 1 70 ? -7.229 6.068 5.101 1.00 93.06 70 HIS A O 1
ATOM 564 N N . PRO A 1 71 ? -8.116 7.314 6.741 1.00 88.38 71 PRO A N 1
ATOM 565 C CA . PRO A 1 71 ? -7.150 6.903 7.770 1.00 88.38 71 PRO A CA 1
ATOM 566 C C . PRO A 1 71 ? -7.143 5.394 8.060 1.00 88.38 71 PRO A C 1
ATOM 568 O O . PRO A 1 71 ? -6.275 4.894 8.774 1.00 88.38 71 PRO A O 1
ATOM 571 N N . THR A 1 72 ? -8.132 4.669 7.540 1.00 90.81 72 THR A N 1
ATOM 572 C CA . THR A 1 72 ? -8.269 3.217 7.654 1.00 90.81 72 THR A CA 1
ATOM 573 C C . THR A 1 72 ? -7.641 2.470 6.481 1.00 90.81 72 THR A C 1
ATOM 575 O O . THR A 1 72 ? -7.763 1.251 6.431 1.00 90.81 72 THR A O 1
ATOM 578 N N . ILE A 1 73 ? -7.026 3.165 5.522 1.00 92.00 73 ILE A N 1
ATOM 579 C CA . ILE A 1 73 ? -6.388 2.572 4.345 1.00 92.00 73 ILE A CA 1
ATOM 580 C C . ILE A 1 73 ? -4.927 3.015 4.312 1.00 92.00 73 ILE A C 1
ATOM 582 O O . ILE A 1 73 ? -4.619 4.179 4.568 1.00 92.00 73 ILE A O 1
ATOM 586 N N . ARG A 1 74 ? -4.034 2.076 4.012 1.00 94.00 74 ARG A N 1
ATOM 587 C CA . ARG A 1 74 ? -2.617 2.320 3.742 1.00 94.00 74 ARG A CA 1
ATOM 588 C C . ARG A 1 74 ? -2.277 1.796 2.363 1.00 94.00 74 ARG A C 1
ATOM 590 O O . ARG A 1 74 ? -2.751 0.727 2.002 1.00 94.00 74 ARG A O 1
ATOM 597 N N . ILE A 1 75 ? -1.489 2.539 1.601 1.00 93.88 75 ILE A N 1
ATOM 598 C CA . ILE A 1 75 ? -1.010 2.117 0.288 1.00 93.88 75 ILE A CA 1
ATOM 599 C C . ILE A 1 75 ? 0.486 1.841 0.403 1.00 93.88 75 ILE A C 1
ATOM 601 O O . ILE A 1 75 ? 1.279 2.729 0.706 1.00 93.88 75 ILE A O 1
ATOM 605 N N . GLU A 1 76 ? 0.863 0.595 0.157 1.00 92.81 76 GLU A N 1
ATOM 606 C CA . GLU A 1 76 ? 2.244 0.132 0.136 1.00 92.81 76 GLU A CA 1
ATOM 607 C C . GLU A 1 76 ? 2.721 0.083 -1.317 1.00 92.81 76 GLU A C 1
ATOM 609 O O . GLU A 1 76 ? 2.187 -0.669 -2.134 1.00 92.81 76 GLU A O 1
ATOM 614 N N . VAL A 1 77 ? 3.718 0.905 -1.647 1.00 91.38 77 VAL A N 1
ATOM 615 C CA . VAL A 1 77 ? 4.326 0.921 -2.982 1.00 91.38 77 VAL A CA 1
ATOM 616 C C . VAL A 1 77 ? 5.315 -0.239 -3.080 1.00 91.38 77 VAL A C 1
ATOM 618 O O . VAL A 1 77 ? 6.251 -0.334 -2.289 1.00 91.38 77 VAL A O 1
ATOM 621 N N . ALA A 1 78 ? 5.106 -1.131 -4.045 1.00 84.50 78 ALA A N 1
ATOM 622 C CA . ALA A 1 78 ? 5.870 -2.363 -4.208 1.00 84.50 78 ALA A CA 1
ATOM 623 C C . ALA A 1 78 ? 7.365 -2.113 -4.448 1.00 84.50 78 ALA A C 1
ATOM 625 O O . ALA A 1 78 ? 8.186 -2.888 -3.966 1.00 84.50 78 ALA A O 1
ATOM 626 N N . ASN A 1 79 ? 7.722 -1.025 -5.131 1.00 80.81 79 ASN A N 1
ATOM 627 C CA . ASN A 1 79 ? 9.108 -0.666 -5.447 1.00 80.81 79 ASN A CA 1
ATOM 628 C C . ASN A 1 79 ? 9.934 -0.468 -4.164 1.00 80.81 79 ASN A C 1
ATOM 630 O O . ASN A 1 79 ? 11.068 -0.936 -4.073 1.00 80.81 79 ASN A O 1
ATOM 634 N N . ASP A 1 80 ? 9.320 0.094 -3.114 1.00 79.25 80 ASP A N 1
ATOM 635 C CA . ASP A 1 80 ? 9.953 0.260 -1.798 1.00 79.25 80 ASP A CA 1
ATOM 636 C C . ASP A 1 80 ? 10.244 -1.097 -1.116 1.00 79.25 80 ASP A C 1
ATOM 638 O O . ASP A 1 80 ? 11.117 -1.192 -0.250 1.00 79.25 80 ASP A O 1
ATOM 642 N N . LEU A 1 81 ? 9.516 -2.156 -1.489 1.00 73.50 81 LEU A N 1
ATOM 643 C CA . LEU A 1 81 ? 9.617 -3.496 -0.902 1.00 73.50 81 LEU A CA 1
ATOM 644 C C . LEU A 1 81 ? 10.508 -4.441 -1.715 1.00 73.50 81 LEU A C 1
ATO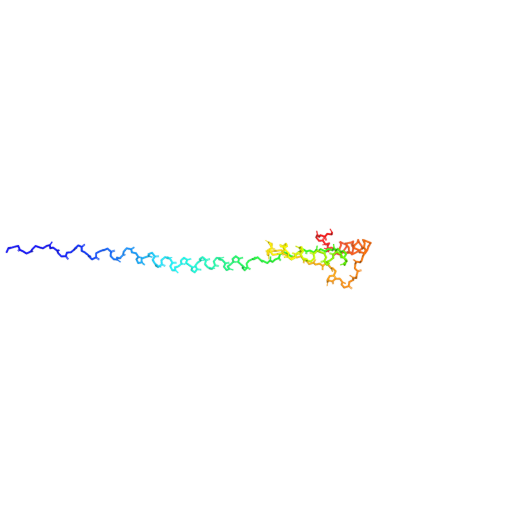M 646 O O . LEU A 1 81 ? 11.189 -5.289 -1.134 1.00 73.50 81 LEU A O 1
ATOM 650 N N . LEU A 1 82 ? 10.476 -4.320 -3.042 1.00 72.75 82 LEU A N 1
ATOM 651 C CA . LEU A 1 82 ? 11.143 -5.237 -3.963 1.00 72.75 82 LEU A CA 1
ATOM 652 C C . LEU A 1 82 ? 12.653 -4.998 -4.070 1.0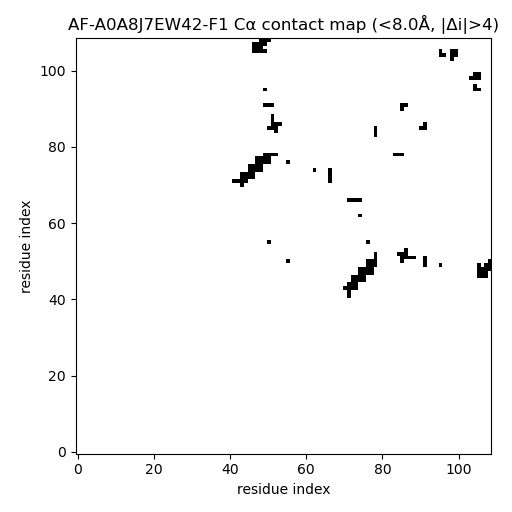0 72.75 82 LEU A C 1
ATOM 654 O O . LEU A 1 82 ? 13.361 -5.929 -4.433 1.00 72.75 82 LEU A O 1
ATOM 658 N N . GLN A 1 83 ? 13.163 -3.809 -3.713 1.00 68.00 83 GLN A N 1
ATOM 659 C CA . GLN A 1 83 ? 14.574 -3.427 -3.936 1.00 68.00 83 GLN A CA 1
ATOM 660 C C . GLN A 1 83 ? 15.029 -3.641 -5.396 1.00 68.00 83 GLN A C 1
ATOM 662 O O . GLN A 1 83 ? 16.208 -3.879 -5.659 1.00 68.00 83 GLN A O 1
ATOM 667 N N . GLU A 1 84 ? 14.087 -3.585 -6.334 1.00 70.31 84 GLU A N 1
ATOM 668 C CA . GLU A 1 84 ? 14.310 -3.719 -7.769 1.00 70.31 84 GLU A CA 1
ATOM 669 C C . GLU A 1 84 ? 13.855 -2.427 -8.438 1.00 70.31 84 GLU A C 1
ATOM 671 O O . GLU A 1 84 ? 12.755 -1.953 -8.149 1.00 70.31 84 GLU A O 1
ATOM 676 N N . ASP A 1 85 ? 14.687 -1.891 -9.333 1.00 75.94 85 ASP A N 1
ATOM 677 C CA . ASP A 1 85 ? 14.309 -0.740 -10.150 1.00 75.94 85 ASP A CA 1
ATOM 678 C C . ASP A 1 85 ? 13.303 -1.203 -11.220 1.00 75.94 85 ASP A C 1
ATOM 680 O O . ASP A 1 85 ? 13.620 -2.013 -12.106 1.00 75.94 85 ASP A O 1
ATOM 684 N N . LEU A 1 86 ? 12.069 -0.714 -11.113 1.00 83.12 86 LEU A N 1
ATOM 685 C CA . LEU A 1 86 ? 10.976 -0.951 -12.050 1.00 83.12 86 LEU A CA 1
ATOM 686 C C . LEU A 1 86 ? 10.838 0.276 -12.955 1.00 83.12 86 LEU A C 1
ATOM 688 O O . LEU A 1 86 ? 9.930 1.093 -12.824 1.00 83.12 86 LEU A O 1
ATOM 692 N N . ASP A 1 87 ? 11.740 0.400 -13.918 1.00 84.50 87 ASP A N 1
ATOM 693 C CA . ASP A 1 87 ? 11.821 1.561 -14.805 1.00 84.50 87 ASP A CA 1
ATOM 694 C C . ASP A 1 87 ? 10.897 1.473 -16.024 1.00 84.50 87 ASP A C 1
ATOM 696 O O . ASP A 1 87 ? 10.631 2.478 -16.690 1.00 84.50 87 ASP A O 1
ATOM 700 N N . ASN A 1 88 ? 10.427 0.272 -16.374 1.00 85.25 88 ASN A N 1
ATOM 701 C CA . ASN A 1 88 ? 9.644 0.057 -17.587 1.00 85.25 88 ASN A CA 1
ATOM 702 C C . ASN A 1 88 ? 8.474 -0.923 -17.416 1.00 85.25 88 ASN A C 1
ATOM 704 O O . ASN A 1 88 ? 8.403 -1.727 -16.487 1.00 85.25 88 ASN A O 1
ATOM 708 N N . ALA A 1 89 ? 7.550 -0.864 -18.377 1.00 86.81 89 ALA A N 1
ATOM 709 C CA . ALA A 1 89 ? 6.322 -1.654 -18.370 1.00 86.81 89 ALA A CA 1
ATOM 710 C C . ALA A 1 89 ? 6.566 -3.174 -18.391 1.00 86.81 89 ALA A C 1
ATOM 712 O O . ALA A 1 89 ? 5.768 -3.924 -17.829 1.00 86.81 89 ALA A O 1
ATOM 713 N N . ASP A 1 90 ? 7.654 -3.641 -19.012 1.00 89.75 90 ASP A N 1
ATOM 714 C CA . ASP A 1 90 ? 7.973 -5.071 -19.058 1.00 89.75 90 ASP A CA 1
ATOM 715 C C . ASP A 1 90 ? 8.409 -5.590 -17.682 1.00 89.75 90 ASP A C 1
ATOM 717 O O . ASP A 1 90 ? 7.999 -6.681 -17.282 1.00 89.75 90 ASP A O 1
ATOM 721 N N . GLN A 1 91 ? 9.174 -4.795 -16.929 1.00 89.50 91 GLN A N 1
ATOM 722 C CA . GLN A 1 91 ? 9.564 -5.108 -15.553 1.00 89.50 91 GLN A CA 1
ATOM 723 C C . GLN A 1 91 ? 8.358 -5.104 -14.612 1.00 89.50 91 GLN A C 1
ATOM 725 O O . GLN A 1 91 ? 8.166 -6.070 -13.877 1.00 89.50 91 GLN A O 1
ATOM 730 N N . ILE A 1 92 ? 7.490 -4.090 -14.694 1.00 90.06 92 ILE A N 1
ATOM 731 C CA . ILE A 1 92 ? 6.243 -4.041 -13.908 1.00 90.06 92 ILE A CA 1
ATOM 732 C C . ILE A 1 92 ? 5.379 -5.268 -14.200 1.00 90.06 92 ILE A C 1
ATOM 734 O O . ILE A 1 92 ? 4.879 -5.927 -13.290 1.00 90.06 92 ILE A O 1
ATOM 738 N N . LYS A 1 93 ? 5.237 -5.623 -15.480 1.00 90.25 93 LYS A N 1
ATOM 739 C CA . LYS A 1 93 ? 4.493 -6.812 -15.893 1.00 90.25 93 LYS A CA 1
ATOM 740 C C . LYS A 1 93 ? 5.118 -8.092 -15.339 1.00 90.25 93 LYS A C 1
ATOM 742 O O . LYS A 1 93 ? 4.382 -8.969 -14.890 1.00 90.25 93 LYS A O 1
ATOM 747 N N . ALA A 1 94 ? 6.443 -8.218 -15.372 1.00 90.06 94 ALA A N 1
ATOM 748 C CA . ALA A 1 94 ? 7.144 -9.371 -14.817 1.00 90.06 94 ALA A CA 1
ATOM 749 C C . ALA A 1 94 ? 6.950 -9.474 -13.296 1.00 90.06 94 ALA A C 1
ATOM 751 O O . ALA A 1 94 ? 6.625 -10.555 -12.803 1.00 90.06 94 ALA A O 1
ATOM 752 N N . ALA A 1 95 ? 7.061 -8.355 -12.574 1.00 88.94 95 ALA A N 1
ATOM 753 C CA . ALA A 1 95 ? 6.798 -8.280 -11.140 1.00 88.94 95 ALA A CA 1
ATOM 754 C C . ALA A 1 95 ? 5.349 -8.677 -10.820 1.00 88.94 95 ALA A C 1
ATOM 756 O O . ALA A 1 95 ? 5.115 -9.507 -9.944 1.00 88.94 95 ALA A O 1
ATOM 757 N N . TYR A 1 96 ? 4.377 -8.171 -11.584 1.00 89.88 96 TYR A N 1
ATOM 758 C CA . TYR A 1 96 ? 2.966 -8.516 -11.418 1.00 89.88 96 TYR A CA 1
ATOM 759 C C . TYR A 1 96 ? 2.684 -10.005 -11.658 1.00 89.88 96 TYR A C 1
ATOM 761 O O . TYR A 1 96 ? 2.036 -10.645 -10.830 1.00 89.88 96 TYR A O 1
ATOM 769 N N . ILE A 1 97 ? 3.189 -10.578 -12.757 1.00 91.88 97 ILE A N 1
ATOM 770 C CA . ILE A 1 97 ? 3.024 -12.011 -13.059 1.00 91.88 97 ILE A CA 1
ATOM 771 C C . ILE A 1 97 ? 3.669 -12.858 -11.957 1.00 91.88 97 ILE A C 1
ATOM 773 O O . ILE A 1 97 ? 3.044 -13.786 -11.454 1.00 91.88 97 ILE A O 1
ATOM 777 N N . SER A 1 98 ? 4.882 -12.499 -11.531 1.00 90.81 98 SER A N 1
ATOM 778 C CA . SER A 1 98 ? 5.592 -13.190 -10.451 1.00 90.81 98 SER A CA 1
ATOM 779 C C . SER A 1 98 ? 4.801 -13.165 -9.139 1.00 90.81 98 SER A C 1
ATOM 781 O O . SER A 1 98 ? 4.623 -14.201 -8.499 1.00 90.81 98 SER A O 1
ATOM 783 N N . ALA A 1 99 ? 4.266 -12.005 -8.755 1.00 90.88 99 ALA A N 1
ATOM 784 C CA . ALA A 1 99 ? 3.445 -11.846 -7.559 1.00 90.88 99 ALA A CA 1
ATOM 785 C C . ALA A 1 99 ? 2.140 -12.661 -7.643 1.00 90.88 99 ALA A C 1
ATOM 787 O O . ALA A 1 99 ? 1.728 -13.301 -6.669 1.00 90.88 99 ALA A O 1
ATOM 788 N N . PHE A 1 100 ? 1.521 -12.702 -8.826 1.00 92.94 100 PHE A N 1
ATOM 789 C CA . PHE A 1 100 ? 0.334 -13.510 -9.092 1.00 92.94 100 PHE A CA 1
ATOM 790 C C . PHE A 1 100 ? 0.617 -15.013 -8.952 1.00 92.94 100 PHE A C 1
ATOM 792 O O . PHE A 1 100 ? -0.109 -15.708 -8.240 1.00 92.94 100 PHE A O 1
ATOM 799 N N . ASP A 1 101 ? 1.702 -15.504 -9.554 1.00 94.75 101 ASP A N 1
ATOM 800 C CA . ASP A 1 101 ? 2.115 -16.913 -9.487 1.00 94.75 101 ASP A CA 1
ATOM 801 C C . ASP A 1 101 ? 2.473 -17.347 -8.054 1.00 94.75 101 ASP A C 1
ATOM 803 O O . ASP A 1 101 ? 2.273 -18.501 -7.669 1.00 94.75 101 ASP A O 1
ATOM 807 N N . GLN A 1 102 ? 2.944 -16.410 -7.227 1.00 92.88 102 GLN A N 1
ATOM 808 C CA . GLN A 1 102 ? 3.203 -16.614 -5.798 1.00 92.88 102 GLN A CA 1
ATOM 809 C C . GLN A 1 102 ? 1.932 -16.574 -4.926 1.00 92.88 102 GLN A C 1
ATOM 811 O O . GLN A 1 102 ? 2.016 -16.743 -3.706 1.00 92.88 102 GLN A O 1
ATOM 816 N N . GLY A 1 103 ? 0.755 -16.345 -5.518 1.00 92.44 103 GLY A N 1
ATOM 817 C CA . GLY A 1 103 ? -0.517 -16.224 -4.802 1.00 92.44 103 GLY A CA 1
ATOM 818 C C . GLY A 1 103 ? -0.645 -14.940 -3.979 1.00 92.44 103 GLY A C 1
ATOM 819 O O . GLY A 1 103 ? -1.442 -14.895 -3.041 1.00 92.44 103 GLY A O 1
ATOM 820 N N . LYS A 1 104 ? 0.146 -13.911 -4.300 1.00 90.00 104 LYS A N 1
ATOM 821 C CA . LYS A 1 104 ? 0.160 -12.602 -3.631 1.00 90.00 104 LYS A CA 1
ATOM 822 C C . LYS A 1 104 ? 0.120 -11.467 -4.667 1.00 90.00 104 LYS A C 1
ATOM 824 O O . LYS A 1 104 ? 1.073 -10.696 -4.738 1.00 90.00 104 LYS A O 1
ATOM 829 N N . PRO A 1 105 ? -0.924 -11.387 -5.512 1.00 91.25 105 PRO A N 1
ATOM 830 C CA . PRO A 1 105 ? -1.007 -10.349 -6.534 1.00 91.25 105 PRO A CA 1
ATOM 831 C C . PRO A 1 105 ? -1.102 -8.955 -5.907 1.00 91.25 105 PRO A C 1
ATOM 833 O O . PRO A 1 105 ? -1.668 -8.804 -4.825 1.00 91.25 105 PRO A O 1
ATOM 836 N N . TYR A 1 106 ? -0.594 -7.950 -6.619 1.00 91.25 106 TYR A N 1
ATOM 837 C CA . TYR A 1 106 ? -0.804 -6.550 -6.254 1.00 91.25 106 TYR A CA 1
ATOM 838 C C . TYR A 1 106 ? -2.280 -6.161 -6.405 1.00 91.25 106 TYR A C 1
ATOM 840 O O . TYR A 1 106 ? -2.955 -6.632 -7.326 1.00 91.25 106 TYR A O 1
ATOM 848 N N . ASP A 1 107 ? -2.771 -5.292 -5.522 1.00 92.12 107 ASP A N 1
ATOM 849 C CA . ASP A 1 107 ? -4.157 -4.807 -5.545 1.00 92.12 107 ASP A CA 1
ATOM 850 C C . ASP A 1 107 ? -4.371 -3.736 -6.625 1.00 92.12 107 ASP A C 1
ATOM 852 O O . ASP A 1 107 ? -5.462 -3.619 -7.188 1.00 92.12 107 ASP A O 1
ATOM 856 N N . LEU A 1 108 ? -3.326 -2.952 -6.903 1.00 91.12 108 LEU A N 1
ATOM 857 C CA . LEU A 1 108 ? -3.317 -1.829 -7.835 1.00 91.12 108 LEU A CA 1
ATOM 858 C C . LEU A 1 108 ? -2.080 -1.909 -8.752 1.00 91.12 108 LEU A C 1
ATOM 860 O O . LEU A 1 108 ? -0.998 -2.293 -8.299 1.00 91.12 108 LEU A O 1
ATOM 864 N N . ILE A 1 109 ? -2.253 -1.535 -10.025 1.00 86.06 109 ILE A N 1
ATOM 865 C CA . ILE A 1 109 ? -1.238 -1.498 -11.098 1.00 86.06 109 ILE A CA 1
ATOM 866 C C . ILE A 1 109 ? -1.412 -0.194 -11.875 1.00 86.06 109 ILE A C 1
ATOM 868 O O . ILE A 1 109 ? -2.594 0.153 -12.124 1.00 86.06 109 ILE A O 1
#

Secondary structure (DSSP, 8-state):
------SSSSSTTTTSSHHHHHHHHHHHHHHHHHHHHHHHH-PPEEEEE---HHHHHHHHHHHHHHHHH-TTEEEEEHHHHH-S---SHHHHHHHHHHHHHTT---SB-

Foldseek 3Di:
DDDDDDDPDDPPPPPPCPVVVVVVVVVVVVVVVVVVVVVPPQAADEAEAEDAPVCCVVCVVVQVVVCVVVVNYHYDYVCVVVVDHRHDPVSSVVVQVVCVVVVRHGRYD

Mean predicted aligned error: 13.85 Å

Sequence (109 aa):
MMENRHRSRTIQSGCKNRGWIRLLGLLIPFVLSIKLLVACSSQPVSLSLVLSDNETDYWRPLIAQFEAQHPTIRIEVANDLLQEDLDNADQIKAAYISAFDQGKPYDLI